Protein AF-A0AA46X550-F1 (afdb_monomer_lite)

Radius of gyration: 17.53 Å; chains: 1; bounding box: 48×49×36 Å

Foldseek 3Di:
DPDLDPPDDDDDDDDDDDDDDDDDDPPPPPLDPLVQWDKDWDFFQVPDDDPLCVVFVKDWDFDDAPPPGATKTFIDTPNRTDSWIFGRGGWMGIHRFKTWTWTDGPPDDDDIWIKIAGSVQQKIFTPVHDFRDWDQDPQWIWTHHPPDDDDIDIGNDPVPTDIDHD

pLDDT: mean 81.05, std 22.39, range [30.78, 98.44]

Organism: NCBI:txid423477

Secondary structure (DSSP, 8-state):
-----S-S-------------------------GGG--EEEEEETTS---HHHHHTT-EEEEEE--TTS--EEEEEETTEEEEEEEESEEEEEETTTEEEEEEE-TT---S-EEEEEETTTTEEEE-SS---EEEEETTEEEEE-SSS----EEES-GGGS--EE-

Structure (mmCIF, N/CA/C/O backbone):
data_AF-A0AA46X550-F1
#
_entry.id   AF-A0AA46X550-F1
#
loop_
_atom_site.group_PDB
_atom_site.id
_atom_site.type_symbol
_atom_site.label_atom_id
_atom_site.label_alt_id
_atom_site.label_comp_id
_atom_site.label_asym_id
_atom_site.label_entity_id
_atom_site.label_seq_id
_atom_site.pdbx_PDB_ins_code
_atom_site.Cartn_x
_atom_site.Cartn_y
_atom_site.Cartn_z
_atom_site.occupancy
_atom_site.B_iso_or_equiv
_atom_site.auth_seq_id
_atom_site.auth_comp_id
_atom_site.auth_asym_id
_atom_site.auth_atom_id
_atom_site.pdbx_PDB_model_num
ATOM 1 N N . MET A 1 1 ? 18.331 -2.623 11.195 1.00 32.09 1 MET A N 1
ATOM 2 C CA . MET A 1 1 ? 18.296 -3.612 10.095 1.00 32.09 1 MET A CA 1
ATOM 3 C C . MET A 1 1 ? 17.166 -4.593 10.393 1.00 32.09 1 MET A C 1
ATOM 5 O O . MET A 1 1 ? 17.401 -5.665 10.942 1.00 32.09 1 MET A O 1
ATOM 9 N N . ILE A 1 2 ? 15.922 -4.167 10.162 1.00 39.53 2 ILE A N 1
ATOM 10 C CA . ILE A 1 2 ? 14.739 -4.998 10.406 1.00 39.53 2 ILE A CA 1
ATOM 11 C C . ILE A 1 2 ? 14.650 -5.950 9.214 1.00 39.53 2 ILE A C 1
ATOM 13 O O . ILE A 1 2 ? 14.338 -5.552 8.099 1.00 39.53 2 ILE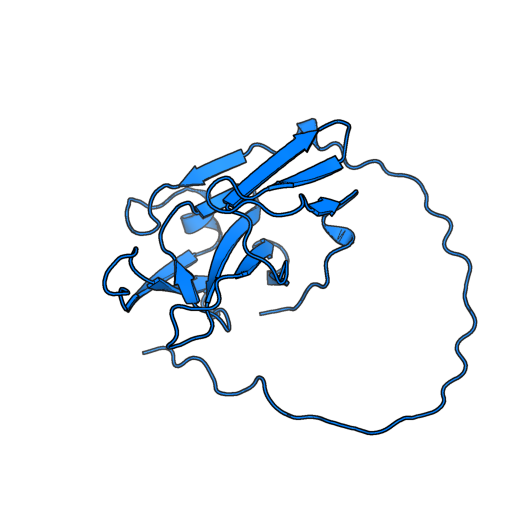 A O 1
ATOM 17 N 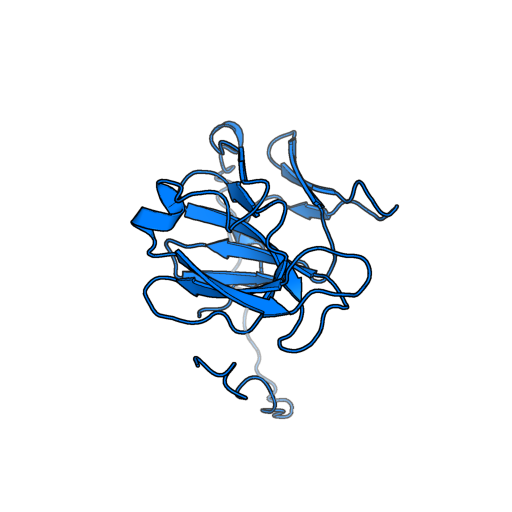N . LYS A 1 3 ? 15.095 -7.191 9.417 1.00 39.25 3 LYS A N 1
ATOM 18 C CA . LYS A 1 3 ? 15.082 -8.228 8.383 1.00 39.25 3 LYS A CA 1
ATOM 19 C C . LYS A 1 3 ? 13.621 -8.544 8.064 1.00 39.25 3 LYS A C 1
ATOM 21 O O . LYS A 1 3 ? 12.908 -8.892 8.998 1.00 39.25 3 LYS A O 1
ATOM 26 N N . CYS A 1 4 ? 13.215 -8.515 6.786 1.00 45.69 4 CYS A N 1
ATOM 27 C CA . CYS A 1 4 ? 12.022 -9.248 6.345 1.00 45.69 4 CYS A CA 1
ATOM 28 C C . CYS A 1 4 ? 12.151 -10.671 6.893 1.00 45.69 4 CYS A C 1
ATOM 30 O O . CYS A 1 4 ? 13.066 -11.415 6.509 1.00 45.69 4 CYS A O 1
ATOM 32 N N . THR A 1 5 ? 11.339 -11.000 7.892 1.00 43.00 5 THR A N 1
ATOM 33 C CA . THR A 1 5 ? 11.386 -12.298 8.547 1.00 43.00 5 THR A CA 1
ATOM 34 C C . THR A 1 5 ? 10.914 -13.335 7.543 1.00 43.00 5 THR A C 1
ATOM 36 O O . THR A 1 5 ? 9.963 -13.148 6.793 1.00 43.00 5 THR A O 1
ATOM 39 N N . LYS A 1 6 ? 11.660 -14.434 7.476 1.00 36.91 6 LYS A N 1
ATOM 40 C CA . LYS A 1 6 ? 11.521 -15.520 6.499 1.00 36.91 6 LYS A CA 1
ATOM 41 C C . LYS A 1 6 ? 10.267 -16.387 6.721 1.00 36.91 6 LYS A C 1
ATOM 43 O O . LYS A 1 6 ? 10.250 -17.540 6.307 1.00 36.91 6 LYS A O 1
ATOM 48 N N . GLU A 1 7 ? 9.238 -15.870 7.379 1.00 40.91 7 GLU A N 1
ATOM 49 C CA . GLU A 1 7 ? 8.090 -16.650 7.845 1.00 40.91 7 GLU A CA 1
ATOM 50 C C . GLU A 1 7 ? 6.838 -16.311 7.040 1.00 40.91 7 GLU A C 1
ATOM 52 O O . GLU A 1 7 ? 5.855 -15.789 7.545 1.00 40.91 7 GLU A O 1
ATOM 57 N N . ALA A 1 8 ? 6.887 -16.638 5.754 1.00 38.09 8 ALA A N 1
ATOM 58 C CA . ALA A 1 8 ? 5.697 -16.795 4.930 1.00 38.09 8 ALA A CA 1
ATOM 59 C C . ALA A 1 8 ? 5.956 -17.882 3.883 1.00 38.09 8 ALA A C 1
ATOM 61 O O . ALA A 1 8 ? 5.897 -17.631 2.687 1.00 38.09 8 ALA A O 1
ATOM 62 N N . LEU A 1 9 ? 6.331 -19.090 4.318 1.00 35.34 9 LEU A N 1
ATOM 63 C CA . LEU A 1 9 ? 6.279 -20.280 3.467 1.00 35.34 9 LEU A CA 1
ATOM 64 C C . LEU A 1 9 ? 6.189 -21.561 4.310 1.00 35.34 9 LEU A C 1
ATOM 66 O O . LEU A 1 9 ? 7.011 -21.798 5.191 1.00 35.34 9 LEU A O 1
ATOM 70 N N . ALA A 1 10 ? 5.209 -22.385 3.929 1.00 36.06 10 ALA A N 1
ATOM 71 C CA . ALA A 1 10 ? 4.945 -23.776 4.301 1.00 36.06 10 ALA A CA 1
ATOM 72 C C . ALA A 1 10 ? 4.174 -24.051 5.608 1.00 36.06 10 ALA A C 1
ATOM 74 O O . ALA A 1 10 ? 4.759 -24.348 6.647 1.00 36.06 10 ALA A O 1
ATOM 75 N N . LYS A 1 11 ? 2.843 -24.163 5.483 1.00 36.22 11 LYS A N 1
ATOM 76 C CA . LYS A 1 11 ? 2.119 -25.353 5.967 1.00 36.22 11 LYS A CA 1
ATOM 77 C C . LYS A 1 11 ? 1.092 -25.798 4.930 1.00 36.22 11 LYS A C 1
ATOM 79 O O . LYS A 1 11 ? -0.050 -25.359 4.936 1.00 36.22 11 LYS A O 1
ATOM 84 N N . ASP A 1 12 ? 1.550 -26.682 4.054 1.00 37.38 12 ASP A N 1
ATOM 85 C CA . ASP A 1 12 ? 0.702 -27.562 3.259 1.00 37.38 12 ASP A CA 1
ATOM 86 C C . ASP A 1 12 ? 0.179 -28.667 4.192 1.00 37.38 12 ASP A C 1
ATOM 88 O O . ASP A 1 12 ? 0.961 -29.380 4.829 1.00 37.38 12 ASP A O 1
ATOM 92 N N . GLY A 1 13 ? -1.141 -28.777 4.324 1.00 32.88 13 GLY A N 1
ATOM 93 C CA . GLY A 1 13 ? -1.822 -29.808 5.102 1.00 32.88 13 GLY A CA 1
ATOM 94 C C . GLY A 1 13 ? -3.043 -30.285 4.326 1.00 32.88 13 GLY A C 1
ATOM 95 O O . GLY A 1 13 ? -3.970 -29.513 4.109 1.00 32.88 13 GLY A O 1
ATOM 96 N N . GLY A 1 14 ? -3.005 -31.540 3.871 1.00 33.59 14 GLY A N 1
ATOM 97 C CA . GLY A 1 14 ? -4.026 -32.176 3.030 1.00 33.59 14 GLY A CA 1
ATOM 98 C C . GLY A 1 14 ? -5.443 -32.250 3.635 1.00 33.59 14 GLY A C 1
ATOM 99 O O . GLY A 1 14 ? -5.680 -31.835 4.770 1.00 33.59 14 GLY A O 1
ATOM 100 N N . PRO A 1 15 ? -6.417 -32.788 2.876 1.00 39.16 15 PRO A N 1
ATOM 101 C CA . PRO A 1 15 ? -7.814 -32.387 2.979 1.00 39.16 15 PRO A CA 1
ATOM 102 C C . PRO A 1 15 ? -8.535 -33.080 4.137 1.00 39.16 15 PRO A C 1
ATOM 104 O O . PRO A 1 15 ? -8.687 -34.304 4.151 1.00 39.16 15 PRO A O 1
ATOM 107 N N . SER A 1 16 ? -9.077 -32.297 5.070 1.00 36.16 16 SER A N 1
ATOM 108 C CA . SER A 1 16 ? -10.105 -32.767 5.995 1.00 36.16 16 SER A CA 1
ATOM 109 C C . SER A 1 16 ? -11.490 -32.468 5.415 1.00 36.16 16 SER A C 1
ATOM 111 O O . SER A 1 16 ? -11.890 -31.327 5.195 1.00 36.16 16 SER A O 1
ATOM 113 N N . LYS A 1 17 ? -12.238 -33.537 5.130 1.00 43.12 17 LYS A N 1
ATOM 114 C CA . LYS A 1 17 ? -13.666 -33.475 4.807 1.00 43.12 17 LYS A CA 1
ATOM 115 C C . LYS A 1 17 ? -14.414 -32.951 6.036 1.00 43.12 17 LYS A C 1
ATOM 117 O O . LYS A 1 17 ? -14.506 -33.657 7.036 1.00 43.12 17 LYS A O 1
ATOM 122 N N . GLY A 1 18 ? -14.949 -31.738 5.946 1.00 31.33 18 GLY A N 1
ATOM 123 C CA . GLY A 1 18 ? -15.782 -31.118 6.972 1.00 31.33 18 GLY A CA 1
ATOM 124 C C . GLY A 1 18 ? -17.027 -30.513 6.337 1.00 31.33 18 GLY A C 1
ATOM 125 O O . GLY A 1 18 ? -16.948 -29.543 5.595 1.00 31.33 18 GLY A O 1
ATOM 126 N N . PHE A 1 19 ? -18.170 -31.132 6.602 1.00 37.31 19 PHE A N 1
ATOM 127 C CA . PHE A 1 19 ? -19.502 -30.671 6.232 1.00 37.31 19 PHE A CA 1
ATOM 128 C C . PHE A 1 19 ? -19.818 -29.406 7.048 1.00 37.31 19 PHE A C 1
ATOM 130 O O . PHE A 1 19 ? -19.866 -29.487 8.273 1.00 37.31 19 PHE A O 1
ATOM 137 N N . PHE A 1 20 ? -20.032 -28.255 6.405 1.00 30.78 20 PHE A N 1
ATOM 138 C CA . PHE A 1 20 ? -20.538 -27.056 7.081 1.00 30.78 20 PHE A CA 1
ATOM 139 C C . PHE A 1 20 ? -21.831 -26.581 6.423 1.00 30.78 20 PHE A C 1
ATOM 141 O O . PHE A 1 20 ? -21.900 -26.290 5.231 1.00 30.78 20 PHE A O 1
ATOM 148 N N . VAL A 1 21 ? -22.871 -26.566 7.250 1.00 32.03 21 VAL A N 1
ATOM 149 C CA . VAL A 1 21 ? -24.196 -26.003 7.006 1.00 32.03 21 VAL A CA 1
ATOM 150 C C . VAL A 1 21 ? -24.041 -24.519 6.677 1.00 32.03 21 VAL A C 1
ATOM 152 O O . VAL A 1 21 ? -23.378 -23.813 7.426 1.00 32.03 21 VAL A O 1
ATOM 155 N N . VAL A 1 22 ? -24.659 -24.049 5.591 1.00 35.56 22 VAL A N 1
ATOM 156 C CA . VAL A 1 22 ? -24.756 -22.621 5.249 1.00 35.56 22 VAL A CA 1
ATOM 157 C C . VAL A 1 22 ? -25.853 -21.989 6.113 1.00 35.56 22 VAL A C 1
ATOM 159 O O . VAL A 1 22 ? -27.027 -22.297 5.890 1.00 35.56 22 VAL A O 1
ATOM 162 N N . PRO A 1 23 ? -25.556 -21.101 7.081 1.00 38.25 23 PRO A N 1
ATOM 163 C CA . PRO A 1 23 ? -26.571 -20.217 7.625 1.00 38.25 23 PRO A CA 1
ATOM 164 C C . PRO A 1 23 ? -26.745 -19.073 6.622 1.00 38.25 23 PRO A C 1
ATOM 166 O O . PRO A 1 23 ? -25.784 -18.390 6.277 1.00 38.25 23 PRO A O 1
ATOM 169 N N . GLY A 1 24 ? -27.965 -18.885 6.118 1.00 32.53 24 GLY A N 1
ATOM 170 C CA . GLY A 1 24 ? -28.278 -17.804 5.188 1.00 32.53 24 GLY A CA 1
ATOM 171 C C . GLY A 1 24 ? -27.875 -16.443 5.757 1.00 32.53 24 GLY A C 1
ATOM 172 O O . GLY A 1 24 ? -28.410 -16.008 6.778 1.00 32.53 24 GLY A O 1
ATOM 173 N N . ILE A 1 25 ? -26.944 -15.771 5.082 1.00 41.62 25 ILE A N 1
ATOM 174 C CA . ILE A 1 25 ? -26.588 -14.386 5.373 1.00 41.62 25 ILE A CA 1
ATOM 175 C C . ILE A 1 25 ? -27.710 -13.512 4.812 1.00 41.62 25 ILE A C 1
ATOM 177 O O . ILE A 1 25 ? -27.916 -13.421 3.602 1.00 41.62 25 ILE A O 1
ATOM 181 N N . LYS A 1 26 ? -28.465 -12.872 5.707 1.00 32.94 26 LYS A N 1
ATOM 182 C CA . LYS A 1 26 ? -29.265 -11.702 5.353 1.00 32.94 26 LYS A CA 1
ATOM 183 C C . LYS A 1 26 ? -28.293 -10.535 5.203 1.00 32.94 26 LYS A C 1
ATOM 185 O O . LYS A 1 26 ? -27.851 -9.985 6.207 1.00 32.94 26 LYS A O 1
ATOM 190 N N . ASN A 1 27 ? -27.966 -10.170 3.965 1.00 40.84 27 ASN A N 1
ATOM 191 C CA . ASN A 1 27 ? -27.306 -8.900 3.675 1.00 40.84 27 ASN A CA 1
ATOM 192 C C . ASN A 1 27 ? -28.283 -7.773 4.027 1.00 40.84 27 ASN A C 1
ATOM 194 O O . ASN A 1 27 ? -29.159 -7.420 3.237 1.00 40.84 27 ASN A O 1
ATOM 198 N N . ASN A 1 28 ? -28.159 -7.223 5.233 1.00 39.31 28 ASN A N 1
ATOM 199 C CA . ASN A 1 28 ? -28.698 -5.904 5.520 1.00 39.31 28 ASN A CA 1
ATOM 200 C C . ASN A 1 28 ? -27.828 -4.925 4.733 1.00 39.31 28 ASN A C 1
ATOM 202 O O . ASN A 1 28 ? -26.710 -4.644 5.149 1.00 39.31 28 ASN A O 1
ATOM 206 N N . GLY A 1 29 ? -28.315 -4.490 3.568 1.00 42.25 29 GLY A N 1
ATOM 207 C CA . GLY A 1 29 ? -27.630 -3.577 2.654 1.00 42.25 29 GLY A CA 1
ATOM 208 C C . GLY A 1 29 ? -27.344 -2.218 3.287 1.00 42.25 29 GLY A C 1
ATOM 209 O O . GLY A 1 29 ? -28.038 -1.239 3.020 1.00 42.25 29 GLY A O 1
ATOM 210 N N . VAL A 1 30 ? -26.315 -2.159 4.126 1.00 40.72 30 VAL A N 1
ATOM 211 C CA . VAL A 1 30 ? -25.654 -0.919 4.505 1.00 40.72 30 VAL A CA 1
ATOM 212 C C . VAL A 1 30 ? -24.751 -0.575 3.329 1.00 40.72 30 VAL A C 1
ATOM 214 O O . VAL A 1 30 ? -23.631 -1.060 3.223 1.00 40.72 30 VAL A O 1
ATOM 217 N N . PHE A 1 31 ? -25.277 0.204 2.387 1.00 44.28 31 PHE A N 1
ATOM 218 C CA . PHE A 1 31 ? -24.442 0.821 1.364 1.00 44.28 31 PHE A CA 1
ATOM 219 C C . PHE A 1 31 ? -23.436 1.731 2.076 1.00 44.28 31 PHE A C 1
ATOM 221 O O . PHE A 1 31 ? -23.826 2.694 2.741 1.00 44.28 31 PHE A O 1
ATOM 228 N N . MET A 1 32 ? -22.149 1.397 1.974 1.00 53.59 32 MET A N 1
ATOM 229 C CA . MET A 1 32 ? -21.057 2.278 2.377 1.00 53.59 32 MET A CA 1
ATOM 230 C C . MET A 1 32 ? -21.219 3.608 1.634 1.00 53.59 32 MET A C 1
ATOM 232 O O . MET A 1 32 ? -21.304 3.632 0.407 1.00 53.59 32 MET A O 1
ATOM 236 N N . ASN A 1 33 ? -21.293 4.721 2.365 1.00 59.91 33 ASN A N 1
ATOM 237 C CA . ASN A 1 33 ? -21.331 6.043 1.747 1.00 59.91 33 ASN A CA 1
ATOM 238 C C . ASN A 1 33 ? -19.908 6.420 1.303 1.00 59.91 33 ASN A C 1
ATOM 240 O O . ASN A 1 33 ? -19.132 7.000 2.066 1.00 59.91 33 ASN A O 1
ATOM 244 N N . LEU A 1 34 ? -19.575 6.032 0.071 1.00 59.50 34 LEU A N 1
ATOM 245 C CA . LEU A 1 34 ? -18.254 6.207 -0.530 1.00 59.50 34 LEU A CA 1
ATOM 246 C C . LEU A 1 34 ? -17.935 7.670 -0.879 1.00 59.50 34 LEU A C 1
ATOM 248 O O . LEU A 1 34 ? -16.762 8.006 -1.030 1.00 59.50 34 LEU A O 1
ATOM 252 N N . GLU A 1 35 ? -18.939 8.560 -0.903 1.00 54.22 35 GLU A N 1
ATOM 253 C CA . GLU A 1 35 ? -18.749 10.009 -1.100 1.00 54.22 35 GLU A CA 1
ATOM 254 C C . GLU A 1 35 ? -17.934 10.659 0.037 1.00 54.22 35 GLU A C 1
ATOM 256 O O . GLU A 1 35 ? -17.406 11.760 -0.121 1.00 54.22 35 GLU A O 1
ATOM 261 N N . ASN A 1 36 ? -17.777 9.971 1.174 1.00 61.50 36 ASN A N 1
ATOM 262 C CA . ASN A 1 36 ? -17.022 10.464 2.327 1.00 61.50 36 ASN A CA 1
ATOM 263 C C . ASN A 1 36 ? -15.522 10.125 2.293 1.00 61.50 36 ASN A C 1
ATOM 265 O O . ASN A 1 36 ? -14.758 10.667 3.101 1.00 61.50 36 ASN A O 1
ATOM 269 N N . TYR A 1 37 ? -15.064 9.249 1.391 1.00 73.94 37 TYR A N 1
ATOM 270 C CA . TYR A 1 37 ? -13.640 8.923 1.308 1.00 73.94 37 TYR A CA 1
ATOM 271 C C . TYR A 1 37 ? -12.884 10.006 0.545 1.00 73.94 37 TYR A C 1
ATOM 273 O O . TYR A 1 37 ? -12.778 10.003 -0.680 1.00 73.94 37 TYR A O 1
ATOM 281 N N . LYS A 1 38 ? -12.288 10.933 1.295 1.00 86.62 38 LYS A N 1
ATOM 282 C CA . LYS A 1 38 ? -11.311 11.866 0.737 1.00 86.62 38 LYS A CA 1
ATOM 283 C C . LYS A 1 38 ? -10.070 11.092 0.283 1.00 86.62 38 LYS A C 1
ATOM 285 O O . LYS A 1 38 ? -9.414 10.455 1.103 1.00 86.62 38 LYS A O 1
ATOM 290 N N . ILE A 1 39 ? -9.735 11.189 -1.001 1.00 90.25 39 ILE A N 1
ATOM 291 C CA . ILE A 1 39 ? -8.478 10.670 -1.548 1.00 90.25 39 ILE A CA 1
ATOM 292 C C . ILE A 1 39 ? -7.421 11.773 -1.480 1.00 90.25 39 ILE A C 1
ATOM 294 O O . ILE A 1 39 ? -7.678 12.923 -1.846 1.00 90.25 39 ILE A O 1
ATOM 298 N N . SER A 1 40 ? -6.215 11.429 -1.038 1.00 90.56 40 SER A N 1
ATOM 299 C CA . SER A 1 40 ? -5.044 12.297 -1.189 1.00 90.56 40 SER A CA 1
ATOM 300 C C . SER A 1 40 ? -3.821 11.474 -1.565 1.00 90.56 40 SER A C 1
ATOM 302 O O . SER A 1 40 ? -3.587 10.418 -0.986 1.00 90.56 40 SER A O 1
ATOM 304 N N . LYS A 1 41 ? -3.048 11.944 -2.547 1.00 90.88 41 LYS A N 1
ATOM 305 C CA . LYS A 1 41 ? -1.819 11.279 -2.989 1.00 90.88 41 LYS A CA 1
ATOM 306 C C . LYS A 1 41 ? -0.605 12.008 -2.426 1.00 90.88 41 LYS A C 1
ATOM 308 O O . LYS A 1 41 ? -0.514 13.233 -2.521 1.00 90.88 41 LYS A O 1
ATOM 313 N N . LEU A 1 42 ? 0.321 11.247 -1.857 1.00 91.25 42 LEU A N 1
ATOM 314 C CA . LEU A 1 42 ? 1.666 11.693 -1.531 1.00 91.25 42 LEU A CA 1
ATOM 315 C C . LEU A 1 42 ? 2.595 11.215 -2.656 1.00 91.25 42 LEU A C 1
ATOM 317 O O . LEU A 1 42 ? 2.797 10.008 -2.781 1.00 91.25 42 LEU A O 1
ATOM 321 N N . PRO A 1 43 ? 3.161 12.131 -3.468 1.00 89.69 43 PRO A N 1
ATOM 322 C CA . PRO A 1 43 ? 3.953 11.740 -4.631 1.00 89.69 43 PRO A CA 1
ATOM 323 C C . PRO A 1 43 ? 5.172 10.895 -4.281 1.00 89.69 43 PRO A C 1
ATOM 325 O O . PRO A 1 43 ? 5.492 9.994 -5.035 1.00 89.69 43 PRO A O 1
ATOM 328 N N . TYR A 1 44 ? 5.829 11.175 -3.148 1.00 89.62 44 TYR A N 1
ATOM 329 C CA . TYR A 1 44 ? 6.982 10.415 -2.670 1.00 89.62 44 TYR A CA 1
ATOM 330 C C . TYR A 1 44 ? 6.982 10.316 -1.144 1.00 89.62 44 TYR A C 1
ATOM 332 O O . TYR A 1 44 ? 6.865 11.336 -0.463 1.00 89.62 44 TYR A O 1
ATOM 340 N N . ILE A 1 45 ? 7.177 9.111 -0.609 1.00 88.44 45 ILE A N 1
ATOM 341 C CA . ILE A 1 45 ? 7.123 8.818 0.831 1.00 88.44 45 ILE A CA 1
ATOM 342 C C . ILE A 1 45 ? 8.259 9.462 1.639 1.00 88.44 45 ILE A C 1
ATOM 344 O O . ILE A 1 45 ? 8.121 9.692 2.837 1.00 88.44 45 ILE A O 1
ATOM 348 N N . GLU A 1 46 ? 9.378 9.784 0.992 1.00 80.62 46 GLU A N 1
ATOM 349 C CA . GLU A 1 46 ? 10.494 10.508 1.613 1.00 80.62 46 GLU A CA 1
ATOM 350 C C . GLU A 1 46 ? 10.244 12.020 1.731 1.00 80.62 46 GLU A C 1
ATOM 352 O O . GLU A 1 46 ? 10.847 12.701 2.565 1.00 80.62 46 GLU A O 1
ATOM 357 N N . ASN A 1 47 ? 9.321 12.558 0.929 1.00 67.69 47 ASN A N 1
ATOM 358 C CA . ASN A 1 47 ? 9.033 13.982 0.864 1.00 67.69 47 ASN A CA 1
ATOM 359 C C . ASN A 1 47 ? 7.952 14.367 1.885 1.00 67.69 47 ASN A C 1
ATOM 361 O O . ASN A 1 47 ? 6.802 14.607 1.527 1.00 67.69 47 ASN A O 1
ATOM 365 N N . ARG A 1 48 ? 8.393 14.552 3.139 1.00 59.31 48 ARG A N 1
ATOM 366 C CA . ARG A 1 48 ? 7.648 15.080 4.305 1.00 59.31 48 ARG A CA 1
ATOM 367 C C . ARG A 1 48 ? 6.740 14.092 5.038 1.00 59.31 48 ARG A C 1
ATOM 369 O O . ARG A 1 48 ? 6.013 13.303 4.450 1.00 59.31 48 ARG A O 1
ATOM 376 N N . SER A 1 49 ? 6.702 14.274 6.355 1.00 64.94 49 SER A N 1
ATOM 377 C CA . SER A 1 49 ? 5.668 13.743 7.235 1.00 64.94 49 SER A CA 1
ATOM 378 C C . SER A 1 49 ? 4.292 14.303 6.851 1.00 64.94 49 SER A C 1
ATOM 380 O O . SER A 1 49 ? 4.115 15.517 6.740 1.00 64.94 49 SER A O 1
ATOM 382 N N . ASN A 1 50 ? 3.319 13.417 6.652 1.00 77.44 50 ASN A N 1
ATOM 383 C CA . ASN A 1 50 ? 1.892 13.745 6.622 1.00 77.44 50 ASN A CA 1
ATOM 384 C C . ASN A 1 50 ? 1.287 13.432 8.005 1.00 77.44 50 ASN A C 1
ATOM 386 O O . ASN A 1 50 ? 1.776 12.534 8.689 1.00 77.44 50 ASN A O 1
ATOM 390 N N . GLU A 1 51 ? 0.204 14.108 8.395 1.00 86.31 51 GLU A N 1
ATOM 391 C CA . GLU A 1 51 ? -0.522 13.872 9.653 1.00 86.31 51 GLU A CA 1
ATOM 392 C C . GLU A 1 51 ? -0.855 12.384 9.850 1.00 86.31 51 GLU A C 1
ATOM 394 O O . GLU A 1 51 ? -0.702 11.855 10.948 1.00 86.31 51 GLU A O 1
ATOM 399 N N . ILE A 1 52 ? -1.249 11.679 8.781 1.00 87.56 52 ILE A N 1
ATOM 400 C CA . ILE A 1 52 ? -1.530 10.235 8.836 1.00 87.56 52 ILE A CA 1
ATOM 401 C C . ILE A 1 52 ? -0.255 9.439 9.157 1.00 87.56 52 ILE A C 1
ATOM 403 O O . ILE A 1 52 ? -0.284 8.536 9.990 1.00 87.56 52 ILE A O 1
ATOM 407 N N . MET A 1 53 ? 0.879 9.780 8.542 1.00 90.31 53 MET A N 1
ATOM 408 C CA . MET A 1 53 ? 2.145 9.087 8.803 1.00 90.31 53 MET A CA 1
ATOM 409 C C . MET A 1 53 ? 2.626 9.303 10.237 1.00 90.31 53 MET A C 1
ATOM 411 O O . MET A 1 53 ? 3.109 8.360 10.858 1.00 90.31 53 MET A O 1
ATOM 415 N N . GLU A 1 54 ? 2.463 10.513 10.776 1.00 90.88 54 GLU A N 1
ATOM 416 C CA . GLU A 1 54 ? 2.791 10.815 12.173 1.00 90.88 54 GLU A CA 1
ATOM 417 C C . GLU A 1 54 ? 1.858 10.074 13.134 1.00 90.88 54 GLU A C 1
ATOM 419 O O . GLU A 1 54 ? 2.330 9.400 14.048 1.00 90.88 54 GLU A O 1
ATOM 424 N N . ARG A 1 55 ? 0.542 10.132 12.887 1.00 93.25 55 ARG A N 1
ATOM 425 C CA . ARG A 1 55 ? -0.488 9.488 13.715 1.00 93.25 55 ARG A CA 1
ATOM 426 C C . ARG A 1 55 ? -0.297 7.975 13.828 1.00 93.25 55 ARG A C 1
ATOM 428 O O . ARG A 1 55 ? -0.478 7.425 14.909 1.00 93.25 55 ARG A O 1
ATOM 435 N N . TYR A 1 56 ? 0.040 7.312 12.723 1.00 94.00 56 TYR A N 1
ATOM 436 C CA . TYR A 1 56 ? 0.209 5.854 12.670 1.00 94.00 56 TYR A CA 1
ATOM 437 C C . TYR A 1 56 ? 1.675 5.404 12.772 1.00 94.00 56 TYR A C 1
ATOM 439 O O . TYR A 1 56 ? 1.979 4.229 12.560 1.00 94.00 56 TYR A O 1
ATOM 447 N N . GLU A 1 57 ? 2.590 6.320 13.104 1.00 94.81 57 GLU A N 1
ATOM 448 C CA . GLU A 1 57 ? 4.027 6.054 13.237 1.00 94.81 57 GLU A CA 1
ATOM 449 C C . GLU A 1 57 ? 4.618 5.298 12.031 1.00 94.81 57 GLU A C 1
ATOM 451 O O . GLU A 1 57 ? 5.396 4.349 12.182 1.00 94.81 57 GLU A O 1
ATOM 456 N N . ILE A 1 58 ? 4.225 5.703 10.821 1.00 93.94 58 ILE A N 1
ATOM 457 C CA . ILE A 1 58 ? 4.709 5.109 9.575 1.00 93.94 58 ILE A CA 1
ATOM 458 C C . ILE A 1 58 ? 6.153 5.556 9.358 1.00 93.94 58 ILE A C 1
ATOM 460 O O . ILE A 1 58 ? 6.450 6.749 9.278 1.00 93.94 58 ILE A O 1
ATOM 464 N N . ARG A 1 59 ? 7.062 4.591 9.229 1.00 93.81 59 ARG A N 1
ATOM 465 C CA . ARG A 1 59 ? 8.478 4.828 8.933 1.00 93.81 59 ARG A CA 1
ATOM 466 C C . ARG A 1 59 ? 8.868 4.069 7.681 1.00 93.81 59 ARG A C 1
ATOM 468 O O . ARG A 1 59 ? 8.613 2.871 7.585 1.00 93.81 59 ARG A O 1
ATOM 475 N N . ALA A 1 60 ? 9.519 4.773 6.767 1.00 94.00 60 ALA A N 1
ATOM 476 C CA . ALA A 1 60 ? 10.093 4.204 5.563 1.00 94.00 60 ALA A CA 1
ATOM 477 C C . ALA A 1 60 ? 11.615 4.121 5.706 1.00 94.00 60 ALA A C 1
ATOM 479 O O . ALA A 1 60 ? 12.263 5.079 6.129 1.00 94.00 60 ALA A O 1
ATOM 480 N N . GLN A 1 61 ? 12.186 2.975 5.350 1.00 95.38 61 GLN A N 1
ATOM 481 C CA . GLN A 1 61 ? 13.625 2.780 5.247 1.00 95.38 61 GLN A CA 1
ATOM 482 C C . GLN A 1 61 ? 13.952 2.412 3.802 1.00 95.38 61 GLN A C 1
ATOM 484 O O . GLN A 1 61 ? 13.403 1.454 3.268 1.00 95.38 61 GLN A O 1
ATOM 489 N N . TYR A 1 62 ? 14.845 3.176 3.176 1.00 95.31 62 TYR A N 1
ATOM 490 C CA . TYR A 1 62 ? 15.330 2.885 1.829 1.00 95.31 62 TYR A CA 1
ATOM 491 C C . TYR A 1 62 ? 15.990 1.498 1.774 1.00 95.31 62 TYR A C 1
ATOM 493 O O . TYR A 1 62 ? 16.809 1.167 2.639 1.00 95.31 62 TYR A O 1
ATOM 501 N N . GLU A 1 63 ? 15.651 0.710 0.752 1.00 96.19 63 GLU A N 1
ATOM 502 C CA . GLU A 1 63 ? 16.216 -0.624 0.521 1.00 96.19 63 GLU A CA 1
ATOM 503 C C . GLU A 1 63 ? 16.981 -0.695 -0.804 1.00 96.19 63 GLU A C 1
ATOM 505 O O . GLU A 1 63 ? 18.140 -1.118 -0.833 1.00 96.19 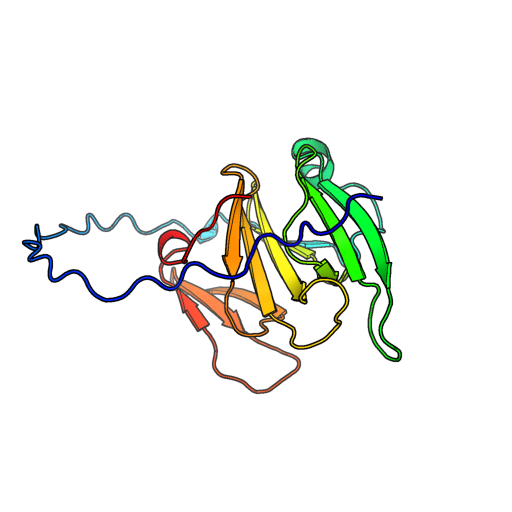63 GLU A O 1
ATOM 510 N N . THR A 1 64 ? 16.345 -0.308 -1.913 1.00 95.31 64 THR A N 1
ATOM 511 C CA . THR A 1 64 ? 16.931 -0.416 -3.255 1.00 95.31 64 THR A CA 1
ATOM 512 C C . THR A 1 64 ? 16.205 0.478 -4.259 1.00 95.31 64 THR A C 1
ATOM 514 O O . THR A 1 64 ? 15.170 1.052 -3.945 1.00 95.31 64 THR A O 1
ATOM 517 N N . GLU A 1 65 ? 16.725 0.567 -5.476 1.00 94.56 65 GLU A N 1
ATOM 518 C CA . GLU A 1 65 ? 16.122 1.281 -6.599 1.00 94.56 65 GLU A CA 1
ATOM 519 C C . GLU A 1 65 ? 16.372 0.454 -7.874 1.00 94.56 65 GLU A C 1
ATOM 521 O O . GLU A 1 65 ? 17.512 0.027 -8.108 1.00 94.56 65 GLU A O 1
ATOM 526 N N . PRO A 1 66 ? 15.340 0.137 -8.677 1.00 91.69 66 PRO A N 1
ATOM 527 C CA . PRO A 1 66 ? 15.532 -0.573 -9.933 1.00 91.69 66 PRO A CA 1
ATOM 528 C C . PRO A 1 66 ? 16.174 0.356 -10.983 1.00 91.69 66 PRO A C 1
ATOM 530 O O . PRO A 1 66 ? 15.959 1.563 -10.941 1.00 91.69 66 PRO A O 1
ATOM 533 N N . PRO A 1 67 ? 16.897 -0.171 -11.993 1.00 85.12 67 PRO A N 1
ATOM 534 C CA . PRO A 1 67 ? 17.665 0.640 -12.953 1.00 85.12 67 PRO A CA 1
ATOM 535 C C . PRO A 1 67 ? 16.887 1.746 -13.691 1.00 85.12 67 PRO A C 1
ATOM 537 O O . PRO A 1 67 ? 17.500 2.688 -14.190 1.00 85.12 67 PRO A O 1
ATOM 540 N N . HIS A 1 68 ? 15.558 1.623 -13.783 1.00 83.12 68 HIS A N 1
ATOM 541 C CA . HIS A 1 68 ? 14.659 2.556 -14.471 1.00 83.12 68 HIS A CA 1
ATOM 542 C C . HIS A 1 68 ? 13.340 2.781 -13.709 1.00 83.12 68 HIS A C 1
ATOM 544 O O . HIS A 1 68 ? 12.287 2.905 -14.331 1.00 83.12 68 HIS A O 1
ATOM 550 N N . GLY A 1 69 ? 13.363 2.788 -12.376 1.00 85.62 69 GLY A N 1
ATOM 551 C CA . GLY A 1 69 ? 12.162 3.064 -11.586 1.00 85.62 69 GLY A CA 1
ATOM 552 C C . GLY A 1 69 ? 12.488 3.692 -10.242 1.00 85.62 69 GLY A C 1
ATOM 553 O O . GLY A 1 69 ? 13.652 3.894 -9.924 1.00 85.62 69 GLY A O 1
ATOM 554 N N . ASP A 1 70 ? 11.450 4.003 -9.474 1.00 92.69 70 ASP A N 1
ATOM 555 C CA . ASP A 1 70 ? 11.594 4.720 -8.208 1.00 92.69 70 ASP A CA 1
ATOM 556 C C . ASP A 1 70 ? 12.152 3.858 -7.075 1.00 92.69 70 ASP A C 1
ATOM 558 O O . ASP A 1 70 ? 12.035 2.627 -7.071 1.00 92.69 70 ASP A O 1
ATOM 562 N N . ALA A 1 71 ? 12.698 4.539 -6.068 1.00 95.06 71 ALA A N 1
ATOM 563 C CA . ALA A 1 71 ? 13.177 3.935 -4.839 1.00 95.06 71 ALA A CA 1
ATOM 564 C C . ALA A 1 71 ? 12.107 3.066 -4.149 1.00 95.06 71 ALA A C 1
ATOM 566 O O . ALA A 1 71 ? 10.916 3.390 -4.090 1.00 95.06 71 ALA A O 1
ATOM 567 N N . ILE A 1 72 ? 12.573 1.953 -3.589 1.00 97.12 72 ILE A N 1
ATOM 568 C CA . ILE A 1 72 ? 11.795 0.935 -2.893 1.00 97.12 72 ILE A CA 1
ATOM 569 C C . ILE A 1 72 ? 12.186 0.947 -1.416 1.00 97.12 72 ILE A C 1
ATOM 571 O O . ILE A 1 72 ? 13.371 0.983 -1.062 1.00 97.12 72 ILE A O 1
ATOM 575 N N . TYR A 1 73 ? 11.178 0.882 -0.550 1.00 97.00 73 TYR A N 1
ATOM 576 C CA . TYR A 1 73 ? 11.322 1.043 0.891 1.00 97.00 73 TYR A CA 1
ATOM 577 C C . TYR A 1 73 ? 10.730 -0.150 1.638 1.00 97.00 73 TYR A C 1
ATOM 579 O O . TYR A 1 73 ? 9.666 -0.668 1.284 1.00 97.00 73 TYR A O 1
ATOM 587 N N . SER A 1 74 ? 11.381 -0.542 2.730 1.00 96.62 74 SER A N 1
ATOM 588 C CA . SER A 1 74 ? 10.723 -1.310 3.782 1.00 96.62 74 SER A CA 1
ATOM 589 C C . SER A 1 74 ? 9.939 -0.356 4.680 1.00 96.62 74 SER A C 1
ATOM 591 O O . SER A 1 74 ? 10.395 0.745 5.000 1.00 96.62 74 SER A O 1
ATOM 593 N N . ILE A 1 75 ? 8.732 -0.769 5.065 1.00 96.06 75 ILE A N 1
ATOM 594 C CA . ILE A 1 75 ? 7.813 0.055 5.849 1.00 96.06 75 ILE A CA 1
ATOM 595 C C . ILE A 1 75 ? 7.584 -0.589 7.204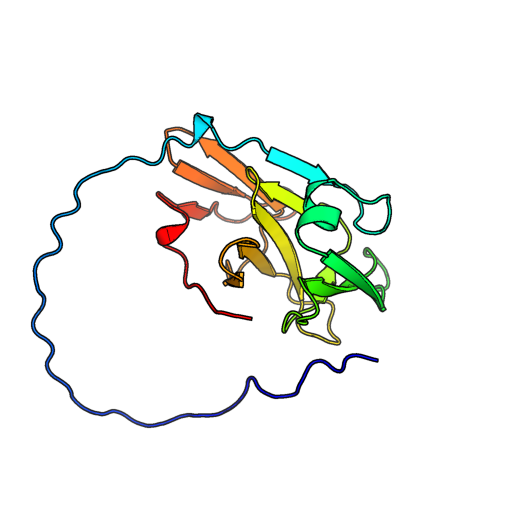 1.00 96.06 75 ILE A C 1
ATOM 597 O O . ILE A 1 75 ? 7.322 -1.790 7.295 1.00 96.06 75 ILE A O 1
ATOM 601 N N . SER A 1 76 ? 7.640 0.228 8.252 1.00 95.44 76 SER A N 1
ATOM 602 C CA . SER A 1 76 ? 7.130 -0.138 9.567 1.00 95.44 76 SER A CA 1
ATOM 603 C C . SER A 1 76 ? 6.012 0.796 10.003 1.00 95.44 76 SER A C 1
ATOM 605 O O . SER A 1 76 ? 6.142 2.006 9.838 1.00 95.44 76 SER A O 1
ATOM 607 N N . ILE A 1 77 ? 4.964 0.247 10.604 1.00 95.56 77 ILE A N 1
ATOM 608 C CA . ILE A 1 77 ? 3.786 0.966 11.099 1.00 95.56 77 ILE A CA 1
ATOM 609 C C . ILE A 1 77 ? 3.649 0.609 12.577 1.00 95.56 77 ILE A C 1
ATOM 611 O O . ILE A 1 77 ? 3.663 -0.576 12.916 1.00 95.56 77 ILE A O 1
ATOM 615 N N . LYS A 1 78 ? 3.611 1.609 13.470 1.00 94.31 78 LYS A N 1
ATOM 616 C CA . LYS A 1 78 ? 3.621 1.399 14.937 1.00 94.31 78 LYS A CA 1
ATOM 617 C C . LYS A 1 78 ? 4.701 0.401 15.402 1.00 94.31 78 LYS A C 1
ATOM 619 O O . LYS A 1 78 ? 4.488 -0.438 16.274 1.00 94.31 78 LYS A O 1
ATOM 624 N N . GLY A 1 79 ? 5.874 0.446 14.764 1.00 93.06 79 GLY A N 1
ATOM 625 C CA . GLY A 1 79 ? 7.010 -0.434 15.064 1.00 93.06 79 GLY A CA 1
ATOM 626 C C . GLY A 1 79 ? 6.944 -1.858 14.489 1.00 93.06 79 GLY A C 1
ATOM 627 O O . GLY A 1 79 ? 7.917 -2.598 14.644 1.00 93.06 79 GLY A O 1
ATOM 628 N N . LYS A 1 80 ? 5.868 -2.244 13.794 1.00 95.06 80 LYS A N 1
ATOM 629 C CA . LYS A 1 80 ? 5.747 -3.536 13.097 1.00 95.06 80 LYS A CA 1
ATOM 630 C C . LYS A 1 80 ? 6.127 -3.400 11.629 1.00 95.06 80 LYS A C 1
ATOM 632 O O . LYS A 1 80 ? 5.685 -2.460 10.979 1.00 95.06 80 LYS A O 1
ATOM 637 N N . ALA A 1 81 ? 6.938 -4.312 11.101 1.00 94.81 81 ALA A N 1
ATOM 638 C CA . ALA A 1 81 ? 7.352 -4.276 9.699 1.00 94.81 81 ALA A CA 1
ATOM 639 C C . ALA A 1 81 ? 6.358 -5.008 8.796 1.00 94.81 81 ALA A C 1
ATOM 641 O O . ALA A 1 81 ? 5.949 -6.124 9.111 1.00 94.81 81 ALA A O 1
ATOM 642 N N . LEU A 1 82 ? 6.033 -4.411 7.648 1.00 96.81 82 LEU A N 1
ATOM 643 C CA . LEU A 1 82 ? 5.241 -5.086 6.624 1.00 96.81 82 LEU A CA 1
ATOM 644 C C . LEU A 1 82 ? 6.043 -6.237 5.985 1.00 96.81 82 LEU A C 1
ATOM 646 O O . LEU A 1 82 ? 7.264 -6.132 5.830 1.00 96.81 82 LEU A O 1
ATOM 650 N N . PRO A 1 83 ? 5.379 -7.331 5.565 1.00 96.75 83 PRO A N 1
ATOM 651 C CA . PRO A 1 83 ? 6.042 -8.491 4.962 1.00 96.75 83 PRO A CA 1
ATOM 652 C C . PRO A 1 83 ? 6.409 -8.294 3.477 1.00 96.75 83 PRO A C 1
ATOM 654 O O . PRO A 1 83 ? 6.780 -9.247 2.792 1.00 96.75 83 PRO A O 1
ATOM 657 N N . PHE A 1 84 ? 6.316 -7.066 2.973 1.00 97.44 84 PHE A N 1
ATOM 658 C CA . PHE A 1 84 ? 6.624 -6.663 1.604 1.00 97.44 84 PHE A CA 1
ATOM 659 C C . PHE A 1 84 ? 7.297 -5.287 1.604 1.00 97.44 84 PHE A C 1
ATOM 661 O O . PHE A 1 84 ? 7.299 -4.572 2.610 1.00 97.44 84 PHE A O 1
ATOM 668 N N . TRP A 1 85 ? 7.892 -4.924 0.473 1.00 97.81 85 TRP A N 1
ATOM 669 C CA . TRP A 1 85 ? 8.405 -3.577 0.244 1.00 97.81 85 TRP A CA 1
ATOM 670 C C . TRP A 1 85 ? 7.433 -2.793 -0.625 1.00 97.81 85 TRP A C 1
ATOM 672 O O . TRP A 1 85 ? 6.627 -3.390 -1.339 1.00 97.81 85 TRP A O 1
ATOM 682 N N . ILE A 1 86 ? 7.512 -1.468 -0.566 1.00 97.12 86 ILE A N 1
ATOM 683 C CA . ILE A 1 86 ? 6.687 -0.592 -1.396 1.00 97.12 86 ILE A CA 1
ATOM 684 C C . ILE A 1 86 ? 7.560 0.282 -2.279 1.00 97.12 86 ILE A C 1
ATOM 686 O O . ILE A 1 86 ? 8.650 0.689 -1.866 1.00 97.12 86 ILE A O 1
ATOM 690 N N . TYR A 1 87 ? 7.061 0.618 -3.461 1.00 96.38 87 TYR A N 1
ATOM 691 C CA . TYR A 1 87 ? 7.582 1.772 -4.177 1.00 96.38 87 TYR A CA 1
ATOM 692 C C . TYR A 1 87 ? 7.252 3.034 -3.387 1.00 96.38 87 TYR A C 1
ATOM 694 O O . TYR A 1 87 ? 6.142 3.198 -2.884 1.00 96.38 87 TYR A O 1
ATOM 702 N N . GLY A 1 88 ? 8.227 3.931 -3.269 1.00 93.50 88 GLY A N 1
ATOM 703 C CA . GLY A 1 88 ? 8.048 5.175 -2.528 1.00 93.50 88 GLY A CA 1
ATOM 704 C C . GLY A 1 88 ? 7.125 6.177 -3.213 1.00 93.50 88 GLY A C 1
ATOM 705 O O . GLY A 1 88 ? 6.799 7.180 -2.586 1.00 93.50 88 GLY A O 1
ATOM 706 N N . ARG A 1 89 ? 6.727 5.937 -4.469 1.00 92.50 89 ARG A N 1
ATOM 707 C CA . ARG A 1 89 ? 5.876 6.833 -5.256 1.00 92.50 89 ARG A CA 1
ATOM 708 C C . ARG A 1 89 ? 4.382 6.628 -4.996 1.00 92.50 89 ARG A C 1
ATOM 710 O O . ARG A 1 89 ? 3.962 5.557 -4.570 1.00 92.50 89 ARG A O 1
ATOM 717 N N . ASP A 1 90 ? 3.594 7.656 -5.303 1.00 91.06 90 ASP A N 1
ATOM 718 C CA . ASP A 1 90 ? 2.128 7.605 -5.443 1.00 91.06 90 ASP A CA 1
ATOM 719 C C . ASP A 1 90 ? 1.369 6.932 -4.281 1.00 91.06 90 ASP A C 1
ATOM 721 O O . ASP A 1 90 ? 0.328 6.290 -4.461 1.00 91.06 90 ASP A O 1
ATOM 725 N N . VAL A 1 91 ? 1.849 7.140 -3.051 1.00 94.06 91 VAL A N 1
ATOM 726 C CA . VAL A 1 91 ? 1.199 6.640 -1.834 1.00 94.06 91 VAL A CA 1
ATOM 727 C C . VAL A 1 91 ? -0.167 7.307 -1.697 1.00 94.06 91 VAL A C 1
ATOM 729 O O . VAL A 1 91 ? -0.274 8.516 -1.473 1.00 94.06 91 VAL A O 1
ATOM 732 N N . THR A 1 92 ? -1.230 6.521 -1.846 1.00 95.31 92 THR A N 1
ATOM 733 C CA . THR A 1 92 ? -2.598 7.035 -1.940 1.00 95.31 92 THR A CA 1
ATOM 734 C C . THR A 1 92 ? -3.337 6.802 -0.629 1.00 95.31 92 THR A C 1
ATOM 736 O O . THR A 1 92 ? -3.702 5.680 -0.299 1.00 95.31 92 THR A O 1
ATOM 739 N N . PHE A 1 93 ? -3.590 7.868 0.123 1.00 93.50 93 PHE A N 1
ATOM 740 C CA . PHE A 1 93 ? -4.397 7.831 1.338 1.00 93.50 93 PHE A CA 1
ATOM 741 C C . PHE A 1 93 ? -5.885 7.886 0.993 1.00 93.50 93 PHE A C 1
ATOM 743 O O . PHE A 1 93 ? -6.321 8.744 0.219 1.00 93.50 93 PHE A O 1
ATOM 750 N N . ILE A 1 94 ? -6.652 6.985 1.600 1.00 93.62 94 ILE A N 1
ATOM 751 C CA . ILE A 1 94 ? -8.089 6.811 1.408 1.00 93.62 94 ILE A CA 1
ATOM 752 C C . ILE A 1 94 ? -8.775 7.056 2.756 1.00 93.62 94 ILE A C 1
ATOM 754 O O . ILE A 1 94 ? -8.622 6.291 3.711 1.00 93.62 94 ILE A O 1
ATOM 758 N N . GLY A 1 95 ? -9.525 8.153 2.851 1.00 90.88 95 GLY A N 1
ATOM 759 C CA . GLY A 1 95 ? -10.115 8.581 4.117 1.00 90.88 95 GLY A CA 1
ATOM 760 C C . GLY A 1 95 ? -9.039 8.930 5.148 1.00 90.88 95 GLY A C 1
ATOM 761 O O . GLY A 1 95 ? -8.089 9.649 4.845 1.00 90.88 95 GLY A O 1
ATOM 762 N N . SER A 1 96 ? -9.205 8.452 6.382 1.00 89.94 96 SER A N 1
ATOM 763 C CA . SER A 1 96 ? -8.310 8.777 7.503 1.00 89.94 96 SER A CA 1
ATOM 764 C C . SER A 1 96 ? -7.342 7.666 7.904 1.00 89.94 96 SER A C 1
ATOM 766 O O . SER A 1 96 ? -6.422 7.943 8.670 1.00 89.94 96 SER A O 1
ATOM 768 N N . SER A 1 97 ? -7.562 6.430 7.449 1.00 92.38 97 SER A N 1
ATOM 769 C CA . SER A 1 97 ? -6.858 5.251 7.972 1.00 92.38 97 SER A CA 1
ATOM 770 C C . SER A 1 97 ? -6.500 4.195 6.930 1.00 92.38 97 SER A C 1
ATOM 772 O O . SER A 1 97 ? -5.828 3.235 7.283 1.00 92.38 97 SER A O 1
ATOM 774 N N . MET A 1 98 ? -6.906 4.339 5.667 1.00 95.00 98 MET A N 1
ATOM 775 C CA . MET A 1 98 ? -6.535 3.387 4.618 1.00 95.00 98 MET A CA 1
ATOM 776 C C . MET A 1 98 ? -5.483 3.974 3.683 1.00 95.00 98 MET A C 1
ATOM 778 O O . MET A 1 98 ? -5.469 5.177 3.410 1.00 95.00 98 MET A O 1
ATOM 782 N N . VAL A 1 99 ? -4.601 3.114 3.179 1.00 95.88 99 VAL A N 1
ATOM 783 C CA . VAL A 1 99 ? -3.542 3.479 2.234 1.00 95.88 99 VAL A CA 1
ATOM 784 C C . VAL A 1 99 ? -3.475 2.448 1.118 1.00 95.88 99 VAL A C 1
ATOM 786 O O . VAL A 1 99 ? -3.413 1.252 1.377 1.00 95.88 99 VAL A O 1
ATOM 789 N N . MET A 1 100 ? -3.455 2.917 -0.122 1.00 97.56 100 MET A N 1
ATOM 790 C CA . MET A 1 100 ? -3.141 2.129 -1.305 1.00 97.56 100 MET A CA 1
ATOM 791 C C . MET A 1 100 ? -1.697 2.409 -1.727 1.00 97.56 100 MET A C 1
ATOM 793 O O . MET A 1 100 ? -1.297 3.570 -1.850 1.00 97.56 100 MET A O 1
ATOM 797 N N . VAL A 1 101 ? -0.926 1.343 -1.940 1.00 97.38 101 VAL A N 1
ATOM 798 C CA . VAL A 1 101 ? 0.492 1.406 -2.325 1.00 97.38 101 VAL A CA 1
ATOM 799 C C . VAL A 1 101 ? 0.818 0.380 -3.400 1.00 97.38 101 VAL A C 1
ATOM 801 O O . VAL A 1 101 ? 0.217 -0.694 -3.459 1.00 97.38 101 VAL A O 1
ATOM 804 N N . GLU A 1 102 ? 1.822 0.690 -4.210 1.00 97.06 102 GLU A N 1
ATOM 805 C CA . GLU A 1 102 ? 2.468 -0.290 -5.074 1.00 97.06 102 GLU A CA 1
ATOM 806 C C . GLU A 1 102 ? 3.512 -1.065 -4.276 1.00 97.06 102 GLU A C 1
ATOM 808 O O . GLU A 1 102 ? 4.369 -0.482 -3.609 1.00 97.06 102 GLU A O 1
ATOM 813 N N . SER A 1 103 ? 3.444 -2.387 -4.344 1.00 97.19 103 SER A N 1
ATOM 814 C CA . SER A 1 103 ? 4.255 -3.287 -3.538 1.00 97.19 103 SER A CA 1
ATOM 815 C C . SER A 1 103 ? 5.003 -4.303 -4.382 1.00 97.19 103 SER A C 1
ATOM 817 O O . SER A 1 103 ? 4.600 -4.642 -5.494 1.00 97.19 103 SER A O 1
ATOM 819 N N . VAL A 1 104 ? 6.087 -4.809 -3.808 1.00 97.12 104 VAL A N 1
ATOM 820 C CA . VAL A 1 104 ? 6.897 -5.901 -4.344 1.00 97.12 104 VAL A CA 1
ATOM 821 C C . VAL A 1 104 ? 7.326 -6.810 -3.203 1.00 97.12 104 VAL A C 1
ATOM 823 O O . VAL A 1 104 ? 7.407 -6.410 -2.034 1.00 97.12 104 VAL A O 1
ATOM 826 N N . ARG A 1 105 ? 7.664 -8.058 -3.525 1.00 96.38 105 ARG A N 1
ATOM 827 C CA . ARG A 1 105 ? 8.255 -8.958 -2.526 1.00 96.38 105 ARG A CA 1
ATOM 828 C C . ARG A 1 105 ? 9.594 -8.387 -2.065 1.00 96.38 105 ARG A C 1
ATOM 830 O O . ARG A 1 105 ? 10.330 -7.791 -2.854 1.00 96.38 105 ARG A O 1
ATOM 837 N N . CYS A 1 106 ? 9.953 -8.618 -0.804 1.00 95.00 106 CYS A N 1
ATOM 838 C CA . CYS A 1 106 ? 11.248 -8.168 -0.303 1.00 95.00 106 CYS A CA 1
ATOM 839 C C . CYS A 1 106 ? 12.391 -8.664 -1.200 1.00 95.00 106 CYS A C 1
ATOM 841 O O . CYS A 1 106 ? 12.424 -9.838 -1.579 1.00 95.00 106 CYS A O 1
ATOM 843 N N . LYS A 1 107 ? 13.374 -7.793 -1.453 1.00 93.94 107 LYS A N 1
ATOM 844 C CA . LYS A 1 107 ? 14.553 -8.059 -2.302 1.00 93.94 107 LYS A CA 1
ATOM 845 C C . LYS A 1 107 ? 14.229 -8.284 -3.779 1.00 93.94 107 LYS A C 1
ATOM 847 O O . LYS A 1 107 ? 15.044 -8.859 -4.497 1.00 93.94 107 LYS A O 1
ATOM 852 N N . THR A 1 108 ? 13.060 -7.838 -4.217 1.00 94.19 108 THR A N 1
ATOM 853 C CA . THR A 1 108 ? 12.651 -7.819 -5.622 1.00 94.19 108 THR A CA 1
ATOM 854 C C . THR A 1 108 ? 12.167 -6.418 -5.986 1.00 94.19 108 THR A C 1
ATOM 856 O O . THR A 1 108 ? 12.016 -5.566 -5.112 1.00 94.19 108 THR A O 1
ATOM 859 N N . TRP A 1 109 ? 11.942 -6.190 -7.274 1.00 93.62 109 TRP A N 1
ATOM 860 C CA . TRP A 1 109 ? 11.301 -4.995 -7.828 1.00 93.62 109 TRP A CA 1
ATOM 861 C C . TRP A 1 109 ? 10.190 -5.370 -8.828 1.00 93.62 109 TRP A C 1
ATOM 863 O O . TRP A 1 109 ? 9.632 -4.509 -9.486 1.00 93.62 109 TRP A O 1
ATOM 873 N N . ASP A 1 110 ? 9.900 -6.661 -8.993 1.00 91.62 110 ASP A N 1
ATOM 874 C CA . ASP A 1 110 ? 8.901 -7.199 -9.920 1.00 91.62 110 ASP A CA 1
ATOM 875 C C . ASP A 1 110 ? 8.524 -8.628 -9.463 1.00 91.62 110 ASP A C 1
ATOM 877 O O . ASP A 1 110 ? 9.404 -9.336 -8.946 1.00 91.62 110 ASP A O 1
ATOM 881 N N . PRO A 1 111 ? 7.263 -9.082 -9.613 1.00 93.56 111 PRO A N 1
ATOM 882 C CA . PRO A 1 111 ? 6.094 -8.339 -10.099 1.00 93.56 111 PRO A CA 1
ATOM 883 C C . PRO A 1 111 ? 5.605 -7.273 -9.114 1.00 93.56 111 PRO A C 1
ATOM 885 O O . PRO A 1 111 ? 5.778 -7.417 -7.900 1.00 93.56 111 PRO A O 1
ATOM 888 N N . ILE A 1 112 ? 4.990 -6.218 -9.655 1.00 94.50 112 ILE A N 1
ATOM 889 C CA . ILE A 1 112 ? 4.324 -5.163 -8.881 1.00 94.50 112 ILE A CA 1
ATOM 890 C C . ILE A 1 112 ? 2.886 -5.593 -8.583 1.00 94.50 112 ILE A C 1
ATOM 892 O O . ILE A 1 112 ? 2.160 -6.020 -9.478 1.00 94.50 112 ILE A O 1
ATOM 896 N N . GLU A 1 113 ? 2.466 -5.439 -7.332 1.00 95.56 113 GLU A N 1
ATOM 897 C CA . GLU A 1 113 ? 1.091 -5.675 -6.889 1.00 95.56 113 GLU A CA 1
ATOM 898 C C . GLU A 1 113 ? 0.582 -4.473 -6.096 1.00 95.56 113 GLU A C 1
ATOM 900 O O . GLU A 1 113 ? 1.322 -3.886 -5.301 1.00 95.56 113 GLU A O 1
ATOM 905 N N . THR A 1 114 ? -0.698 -4.138 -6.236 1.00 97.56 114 THR A N 1
ATOM 906 C CA . THR A 1 114 ? -1.323 -3.122 -5.385 1.00 97.56 114 THR A CA 1
ATOM 907 C C . THR A 1 114 ? -1.753 -3.724 -4.057 1.00 97.56 114 THR A C 1
ATOM 909 O O . THR A 1 114 ? -2.488 -4.713 -4.018 1.00 97.56 114 THR A O 1
ATOM 912 N N . MET A 1 115 ? -1.334 -3.092 -2.963 1.00 98.06 115 MET A N 1
ATOM 913 C CA . MET A 1 115 ? -1.756 -3.429 -1.605 1.00 98.06 115 MET A CA 1
ATOM 914 C C . MET A 1 115 ? -2.659 -2.332 -1.059 1.00 98.06 115 MET A C 1
ATOM 916 O O . MET A 1 115 ? -2.367 -1.145 -1.216 1.00 98.06 115 MET A O 1
ATOM 920 N N . ILE A 1 116 ? -3.723 -2.739 -0.371 1.00 98.00 116 ILE A N 1
ATOM 921 C CA . ILE A 1 116 ? -4.518 -1.869 0.495 1.00 98.00 116 ILE A CA 1
ATOM 922 C C . ILE A 1 116 ? -4.131 -2.179 1.937 1.00 98.00 116 ILE A C 1
ATOM 924 O O . ILE A 1 116 ? -4.123 -3.339 2.336 1.00 98.00 116 ILE A O 1
ATOM 928 N N . ILE A 1 117 ? -3.802 -1.157 2.716 1.00 98.12 117 ILE A N 1
ATOM 929 C CA . ILE A 1 117 ? -3.407 -1.263 4.120 1.00 98.12 117 ILE A CA 1
ATOM 930 C C . ILE A 1 117 ? -4.421 -0.480 4.945 1.00 98.12 117 ILE A C 1
ATOM 932 O O . ILE A 1 117 ? -4.619 0.710 4.708 1.00 98.12 117 ILE A O 1
ATOM 936 N N . ASP A 1 118 ? -5.036 -1.133 5.924 1.00 97.00 118 ASP A N 1
ATOM 937 C CA . ASP A 1 118 ? -5.826 -0.486 6.964 1.00 97.00 118 ASP A CA 1
ATOM 938 C C . ASP A 1 118 ? -4.938 -0.265 8.195 1.00 97.00 118 ASP A C 1
ATOM 940 O O . ASP A 1 118 ? -4.552 -1.198 8.906 1.00 97.00 118 ASP A O 1
ATOM 944 N N . LEU A 1 119 ? -4.584 0.997 8.422 1.00 96.25 119 LEU A N 1
ATOM 945 C CA . LEU A 1 119 ? -3.704 1.438 9.500 1.00 96.25 119 LEU A CA 1
ATOM 946 C C . LEU A 1 119 ? -4.371 1.353 10.881 1.00 96.25 119 LEU A C 1
ATOM 948 O O . LEU A 1 119 ? -3.675 1.242 11.896 1.00 96.25 119 LEU A O 1
ATOM 952 N N . GLU A 1 120 ? -5.703 1.437 10.926 1.00 95.19 120 GLU A N 1
ATOM 95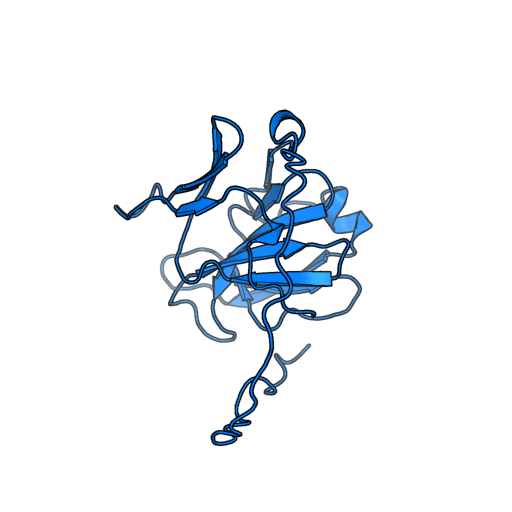3 C CA . GLU A 1 120 ? -6.470 1.374 12.171 1.00 95.19 120 GLU A CA 1
ATOM 954 C C . GLU A 1 120 ? -6.529 -0.065 12.674 1.00 95.19 120 GLU A C 1
ATOM 956 O O . GLU A 1 120 ? -6.193 -0.334 13.827 1.00 95.19 120 GLU A O 1
ATOM 961 N N . ASN A 1 121 ? -6.890 -0.983 11.775 1.00 95.75 121 ASN A N 1
ATOM 962 C CA . ASN A 1 121 ? -7.077 -2.397 12.092 1.00 95.75 121 ASN A CA 1
ATOM 963 C C . ASN A 1 121 ? -5.792 -3.234 11.970 1.00 95.75 121 ASN A C 1
ATOM 965 O O . ASN A 1 121 ? -5.811 -4.418 12.293 1.00 95.75 121 ASN A O 1
ATOM 969 N N . GLU A 1 122 ? -4.682 -2.632 11.528 1.00 96.38 122 GLU A N 1
ATOM 970 C CA . GLU A 1 122 ? -3.378 -3.292 11.356 1.00 96.38 122 GLU A CA 1
ATOM 971 C C . GLU A 1 122 ? -3.462 -4.533 10.449 1.00 96.38 122 GLU A C 1
ATOM 973 O O . GLU A 1 122 ? -2.877 -5.589 10.713 1.00 96.38 122 GLU A O 1
ATOM 978 N N . VAL A 1 123 ? -4.211 -4.388 9.352 1.00 97.56 123 VAL A N 1
ATOM 979 C CA . VAL A 1 123 ? -4.388 -5.411 8.317 1.00 97.56 123 VAL A CA 1
ATOM 980 C C . VAL A 1 123 ? -4.035 -4.868 6.935 1.00 97.56 123 VAL A C 1
ATOM 982 O O . VAL A 1 123 ? -4.079 -3.666 6.687 1.00 97.56 123 VAL A O 1
ATOM 985 N N . TYR A 1 124 ? -3.694 -5.759 6.012 1.00 98.44 124 TYR A N 1
ATOM 986 C CA . TYR A 1 124 ? -3.499 -5.441 4.601 1.00 98.44 124 TYR A CA 1
ATOM 987 C C . TYR A 1 124 ? -4.175 -6.480 3.705 1.00 98.44 124 TYR A C 1
ATOM 989 O O . TYR A 1 124 ? -4.443 -7.600 4.135 1.00 98.44 124 TYR A O 1
ATOM 997 N N . ALA A 1 125 ? -4.425 -6.118 2.452 1.00 98.12 125 ALA A N 1
ATOM 998 C CA . ALA A 1 125 ? -4.956 -7.002 1.427 1.00 98.12 125 ALA A CA 1
ATOM 999 C C . ALA A 1 125 ? -4.255 -6.748 0.086 1.00 98.12 125 ALA A C 1
ATOM 1001 O O . ALA A 1 125 ? -4.084 -5.600 -0.326 1.00 98.12 125 ALA A O 1
ATOM 1002 N N . SER A 1 126 ? -3.879 -7.826 -0.608 1.00 97.00 126 SER A N 1
ATOM 1003 C CA . SER A 1 126 ? -3.345 -7.752 -1.974 1.00 97.00 126 SER A CA 1
ATOM 1004 C C . SER A 1 126 ? -4.480 -7.729 -2.993 1.00 97.00 126 SER A C 1
ATOM 1006 O O . SER A 1 126 ? -5.411 -8.542 -2.938 1.00 97.00 126 SER A O 1
ATOM 1008 N N . LEU A 1 127 ? -4.374 -6.838 -3.979 1.00 96.31 127 LEU A N 1
ATOM 1009 C CA . LEU A 1 127 ? 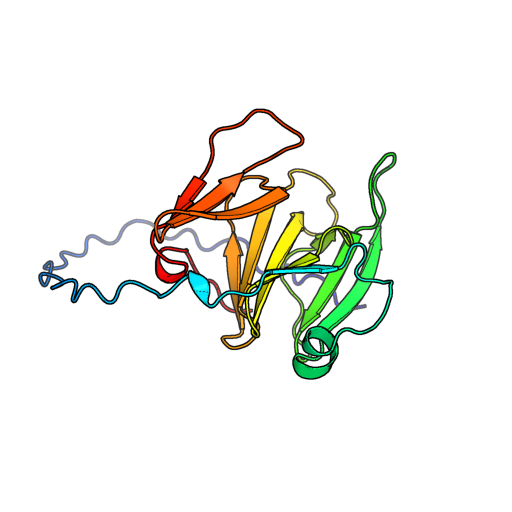-5.230 -6.864 -5.160 1.00 96.31 127 LEU A CA 1
ATOM 1010 C C . LEU A 1 127 ? -4.745 -7.859 -6.227 1.00 96.31 127 LEU A C 1
ATOM 1012 O O . LEU A 1 127 ? -5.444 -8.029 -7.225 1.00 96.31 127 LEU A O 1
ATOM 1016 N N . LYS A 1 128 ? -3.611 -8.541 -6.003 1.00 94.06 128 LYS A N 1
ATOM 1017 C CA . LYS A 1 128 ? -2.966 -9.554 -6.869 1.00 94.06 128 LYS A CA 1
ATOM 1018 C C . LYS A 1 128 ? -2.484 -9.037 -8.233 1.00 94.06 128 LYS A C 1
ATOM 1020 O O . LYS A 1 128 ? -1.692 -9.706 -8.880 1.00 94.06 128 LYS A O 1
ATOM 1025 N N . GLU A 1 129 ? -2.923 -7.849 -8.626 1.00 94.69 129 GLU A N 1
ATOM 1026 C CA . GLU A 1 129 ? -2.577 -7.148 -9.858 1.00 94.69 129 GLU A CA 1
ATOM 1027 C C . GLU A 1 129 ? -2.122 -5.716 -9.539 1.00 94.69 129 GLU A C 1
ATOM 1029 O O . GLU A 1 129 ? -2.322 -5.209 -8.427 1.00 94.69 129 GLU A O 1
ATOM 1034 N N . TRP A 1 130 ? -1.520 -5.052 -10.525 1.00 95.56 130 TRP A N 1
ATOM 1035 C CA . TRP A 1 130 ? -1.035 -3.679 -10.409 1.00 95.56 130 TRP A CA 1
ATOM 1036 C C . TRP A 1 130 ? -2.103 -2.672 -10.853 1.00 95.56 130 TRP A C 1
ATOM 1038 O O . TRP A 1 130 ? -2.417 -2.559 -12.032 1.00 95.56 130 TRP A O 1
ATOM 1048 N N . TYR A 1 131 ? -2.628 -1.897 -9.912 1.00 96.25 131 TYR A N 1
ATOM 1049 C CA . TYR A 1 131 ? -3.530 -0.762 -10.118 1.00 96.25 131 TYR A CA 1
ATOM 1050 C C . TYR A 1 131 ? -2.881 0.534 -9.620 1.00 96.25 131 TYR A C 1
ATOM 1052 O O . TYR A 1 131 ? -2.416 0.603 -8.481 1.00 96.25 131 TYR A O 1
ATOM 1060 N N . THR A 1 132 ? -2.892 1.570 -10.457 1.00 94.31 132 THR A N 1
ATOM 1061 C CA . THR A 1 132 ? -2.274 2.881 -10.175 1.00 94.31 132 THR A CA 1
ATOM 1062 C C . THR A 1 132 ? -3.271 3.895 -9.619 1.00 94.31 132 THR A C 1
ATOM 1064 O O . THR A 1 132 ? -2.891 4.906 -9.021 1.00 94.31 132 THR A O 1
ATOM 1067 N N . ASP A 1 133 ? -4.568 3.642 -9.815 1.00 93.94 133 ASP A N 1
ATOM 1068 C CA . ASP A 1 133 ? -5.622 4.600 -9.515 1.00 93.94 133 ASP A CA 1
ATOM 1069 C C . ASP A 1 133 ? -6.847 3.944 -8.900 1.00 93.94 133 ASP A C 1
ATOM 1071 O O . ASP A 1 133 ? -7.234 2.830 -9.256 1.00 93.94 133 ASP A O 1
ATOM 1075 N N . ILE A 1 134 ? -7.473 4.703 -8.005 1.00 94.81 134 ILE A N 1
ATOM 1076 C CA . ILE A 1 134 ? -8.720 4.377 -7.328 1.00 94.81 134 ILE A CA 1
ATOM 1077 C C . ILE A 1 134 ? -9.711 5.522 -7.539 1.00 94.81 134 ILE A C 1
ATOM 1079 O O . ILE A 1 134 ? -9.351 6.699 -7.449 1.00 94.81 134 ILE A O 1
ATOM 1083 N N . SER A 1 135 ? -10.965 5.175 -7.806 1.00 92.19 135 SER A N 1
ATOM 1084 C CA . SER A 1 135 ? -12.076 6.122 -7.891 1.00 92.19 135 SER A CA 1
ATOM 1085 C C . SER A 1 135 ? -13.342 5.535 -7.280 1.00 92.19 135 SER A C 1
ATOM 1087 O O . SER A 1 135 ? -13.490 4.318 -7.189 1.00 92.19 135 SER A O 1
ATOM 1089 N N . PHE A 1 136 ? -14.251 6.411 -6.868 1.00 90.50 136 PHE A N 1
ATOM 1090 C CA . PHE A 1 136 ? -15.547 6.037 -6.319 1.00 90.50 136 PHE A CA 1
ATOM 1091 C C . PHE A 1 136 ? -16.636 6.493 -7.289 1.00 90.50 136 PHE A C 1
ATOM 1093 O O . PHE A 1 136 ? -16.820 7.695 -7.484 1.00 90.50 136 PHE A O 1
ATOM 1100 N N . ILE A 1 137 ? -17.309 5.540 -7.935 1.00 86.75 137 ILE A N 1
ATOM 1101 C CA . ILE A 1 137 ? -18.316 5.787 -8.978 1.00 86.75 137 ILE A CA 1
ATOM 1102 C C . ILE A 1 137 ? -19.537 4.933 -8.656 1.00 86.75 137 ILE A C 1
ATOM 1104 O O . ILE A 1 137 ? -19.391 3.747 -8.382 1.00 86.75 137 ILE A O 1
ATOM 1108 N N . ASP A 1 138 ? -20.733 5.525 -8.655 1.00 85.94 138 ASP A N 1
ATOM 1109 C CA . ASP A 1 138 ? -22.004 4.817 -8.433 1.00 85.94 138 ASP A CA 1
ATOM 1110 C C . ASP A 1 138 ? -21.995 3.882 -7.203 1.00 85.94 138 ASP A C 1
ATOM 1112 O O . ASP A 1 138 ? -22.457 2.742 -7.261 1.00 85.94 138 ASP A O 1
ATOM 1116 N N . ASN A 1 139 ? -21.444 4.360 -6.079 1.00 84.25 139 ASN A N 1
ATOM 1117 C CA . ASN A 1 139 ? -21.255 3.592 -4.838 1.00 84.25 139 ASN A CA 1
ATOM 1118 C C . ASN A 1 139 ? -20.439 2.298 -5.002 1.00 84.25 139 ASN A C 1
ATOM 1120 O O . ASN A 1 139 ? -20.611 1.348 -4.239 1.00 84.25 139 ASN A O 1
ATOM 1124 N N . GLN A 1 140 ? -19.530 2.270 -5.969 1.00 90.06 140 GLN A N 1
ATOM 1125 C CA . GLN A 1 140 ? -18.546 1.215 -6.150 1.00 90.06 140 GLN A CA 1
ATOM 1126 C C . GLN A 1 140 ? -17.138 1.798 -6.110 1.00 90.06 140 GLN A C 1
ATOM 1128 O O . GLN A 1 140 ? -16.903 2.978 -6.386 1.00 90.06 140 GLN A O 1
ATOM 1133 N N . ILE A 1 141 ? -16.197 0.941 -5.743 1.00 93.06 141 ILE A N 1
ATOM 1134 C CA . ILE A 1 141 ? -14.772 1.223 -5.744 1.00 93.06 141 ILE A CA 1
ATOM 1135 C C . ILE A 1 141 ? -14.221 0.685 -7.056 1.00 93.06 141 ILE A C 1
ATOM 1137 O O . ILE A 1 141 ? -14.233 -0.526 -7.279 1.00 93.06 141 ILE A O 1
ATOM 1141 N N . GLU A 1 142 ? -13.731 1.570 -7.914 1.00 94.50 142 GLU A N 1
ATOM 1142 C CA . GLU A 1 142 ? -13.057 1.183 -9.148 1.00 94.50 142 GLU A CA 1
ATOM 1143 C C . GLU A 1 142 ? -11.550 1.357 -9.009 1.00 94.50 142 GLU A C 1
ATOM 1145 O O . GLU A 1 142 ? -11.063 2.457 -8.738 1.00 94.50 142 GLU A O 1
ATOM 1150 N N . PHE A 1 143 ? -10.819 0.280 -9.273 1.00 95.50 143 PHE A N 1
ATOM 1151 C CA . PHE A 1 143 ? -9.379 0.281 -9.462 1.00 95.50 143 PHE A CA 1
ATOM 1152 C C . PHE A 1 143 ? -9.060 0.179 -10.948 1.00 95.50 143 PHE A C 1
ATOM 1154 O O . PHE A 1 143 ? -9.628 -0.644 -11.673 1.00 95.50 143 PHE A O 1
ATOM 1161 N N . SER A 1 144 ? -8.127 1.008 -11.398 1.00 94.81 144 SER A N 1
ATOM 1162 C CA . SER A 1 144 ? -7.672 1.031 -12.785 1.00 94.81 144 SER A CA 1
ATOM 1163 C C . SER A 1 144 ? -6.160 1.180 -12.854 1.00 94.81 144 SER A C 1
ATOM 1165 O O . SER A 1 144 ? -5.514 1.584 -11.884 1.00 94.81 144 SER A O 1
ATOM 1167 N N . ASN A 1 145 ? -5.599 0.833 -14.005 1.00 93.94 145 ASN A N 1
ATOM 1168 C CA . ASN A 1 145 ? -4.207 1.095 -14.315 1.00 93.94 145 ASN A CA 1
ATOM 1169 C C . ASN A 1 145 ? -4.146 2.044 -15.516 1.00 93.94 145 ASN A C 1
ATOM 1171 O O . ASN A 1 145 ? -4.733 1.764 -16.560 1.00 93.94 145 ASN A O 1
ATOM 1175 N N . GLN A 1 146 ? -3.480 3.187 -15.349 1.00 86.19 146 GLN A N 1
ATOM 1176 C CA . GLN A 1 146 ? -3.309 4.179 -16.419 1.00 86.19 146 GLN A CA 1
ATOM 1177 C C . GLN A 1 146 ? -2.052 3.939 -17.267 1.00 86.19 146 GLN A C 1
ATOM 1179 O O . GLN A 1 146 ? -1.901 4.543 -18.328 1.00 86.19 146 GLN A O 1
ATOM 1184 N N . VAL A 1 147 ? -1.146 3.075 -16.808 1.00 84.56 147 VAL A N 1
ATOM 1185 C CA . VAL A 1 147 ? 0.154 2.797 -17.434 1.00 84.56 147 VAL A CA 1
ATOM 1186 C C . VAL A 1 147 ? 0.069 1.598 -18.375 1.00 84.56 147 VAL A C 1
ATOM 1188 O O . VAL A 1 147 ? 0.633 1.626 -19.469 1.00 84.56 147 VAL A O 1
ATOM 1191 N N . VAL A 1 148 ? -0.647 0.551 -17.969 1.00 84.81 148 VAL A N 1
ATOM 1192 C CA . VAL A 1 148 ? -0.858 -0.662 -18.764 1.00 84.81 148 VAL A CA 1
ATOM 1193 C C . VAL A 1 148 ? -2.342 -0.881 -19.030 1.00 84.81 148 VAL A C 1
ATOM 1195 O O . VAL A 1 148 ? -3.190 -0.647 -18.174 1.00 84.81 148 VAL A O 1
ATOM 1198 N N . ASN A 1 149 ? -2.663 -1.343 -20.238 1.00 85.62 149 ASN A N 1
ATOM 1199 C CA . ASN A 1 149 ? -4.039 -1.644 -20.610 1.00 85.62 149 ASN A CA 1
ATOM 1200 C C . ASN A 1 149 ? -4.466 -2.977 -19.980 1.00 85.62 149 ASN A C 1
ATOM 1202 O O . ASN A 1 149 ? -4.051 -4.039 -20.445 1.00 85.62 149 ASN A O 1
ATOM 1206 N N . MET A 1 150 ? -5.283 -2.909 -18.934 1.00 89.88 150 MET A N 1
ATOM 1207 C CA . MET A 1 150 ? -5.843 -4.068 -18.241 1.00 89.88 150 MET A CA 1
ATOM 1208 C C . MET A 1 150 ? -7.280 -3.798 -17.798 1.00 89.88 150 MET A C 1
ATOM 1210 O O . MET A 1 150 ? -7.726 -2.648 -17.747 1.00 89.88 150 MET A O 1
ATOM 1214 N N . ASP A 1 151 ? -7.993 -4.864 -17.445 1.00 89.88 151 ASP A N 1
ATOM 1215 C CA . ASP A 1 151 ? -9.355 -4.752 -16.944 1.00 89.88 151 ASP A CA 1
ATOM 1216 C C . ASP A 1 151 ? -9.395 -4.024 -15.596 1.00 89.88 151 ASP A C 1
ATOM 1218 O O . ASP A 1 151 ? -8.580 -4.256 -14.694 1.00 89.88 151 ASP A O 1
ATOM 1222 N N . LYS A 1 152 ? -10.391 -3.148 -15.448 1.00 92.88 152 LYS A N 1
ATOM 1223 C CA . LYS A 1 152 ? -10.700 -2.520 -14.165 1.00 92.88 152 LYS A CA 1
ATOM 1224 C C . LYS A 1 152 ? -11.137 -3.577 -13.157 1.00 92.88 152 LYS A C 1
ATOM 1226 O O . LYS A 1 152 ? -11.849 -4.521 -13.501 1.00 92.88 152 LYS A O 1
ATOM 1231 N N . ARG A 1 153 ? -10.805 -3.356 -11.888 1.00 94.56 153 ARG A N 1
ATOM 1232 C CA . ARG A 1 153 ? -11.374 -4.124 -10.778 1.00 94.56 153 ARG A CA 1
ATOM 1233 C C . ARG A 1 153 ? -12.406 -3.286 -10.051 1.00 94.56 153 ARG A C 1
ATOM 1235 O O . ARG A 1 153 ? -12.134 -2.150 -9.686 1.00 94.56 153 ARG A O 1
ATOM 1242 N N . ILE A 1 154 ? -13.576 -3.870 -9.834 1.00 93.81 154 ILE A N 1
ATOM 1243 C CA . ILE A 1 154 ? -14.717 -3.204 -9.212 1.00 93.81 154 ILE A CA 1
ATOM 1244 C C . ILE A 1 154 ? -15.058 -3.946 -7.921 1.00 93.81 154 ILE A C 1
ATOM 1246 O O . ILE A 1 154 ? -15.197 -5.170 -7.938 1.00 93.81 154 ILE A O 1
ATOM 1250 N N . LEU A 1 155 ? -15.164 -3.216 -6.812 1.00 91.88 155 LEU A N 1
ATOM 1251 C CA . LEU A 1 155 ? -15.605 -3.736 -5.517 1.00 91.88 155 LEU A CA 1
ATOM 1252 C C . LEU A 1 155 ? -16.824 -2.953 -5.032 1.00 91.88 155 LEU A C 1
ATOM 1254 O O . LEU A 1 155 ? -16.908 -1.742 -5.231 1.00 91.88 155 LEU A O 1
ATOM 1258 N N . ASN A 1 156 ? -17.734 -3.632 -4.336 1.00 89.62 156 ASN A N 1
ATOM 1259 C CA . ASN A 1 156 ? -18.831 -2.951 -3.645 1.00 89.62 156 ASN A CA 1
ATOM 1260 C C . ASN A 1 156 ? -18.347 -2.365 -2.316 1.00 89.62 156 ASN A C 1
ATOM 1262 O O . ASN A 1 156 ? -18.788 -1.292 -1.907 1.00 89.62 156 ASN A O 1
ATOM 1266 N N . ASN A 1 157 ? -17.441 -3.076 -1.638 1.00 89.62 157 ASN A N 1
ATOM 1267 C CA . ASN A 1 157 ? -16.891 -2.675 -0.353 1.00 89.62 157 ASN A CA 1
ATOM 1268 C C . ASN A 1 157 ? -15.432 -3.156 -0.196 1.00 89.62 157 ASN A C 1
ATOM 1270 O O . ASN A 1 157 ? -15.034 -4.182 -0.740 1.00 89.62 157 ASN A O 1
ATOM 1274 N N . PHE A 1 158 ? -14.640 -2.440 0.604 1.00 91.50 158 PHE A N 1
ATOM 1275 C CA . PHE A 1 158 ? -13.345 -2.895 1.110 1.00 91.50 158 PHE A CA 1
ATOM 1276 C C . PHE A 1 158 ? -13.455 -4.161 1.980 1.00 91.50 158 PHE A C 1
ATOM 1278 O O . PHE A 1 158 ? -12.504 -4.935 2.047 1.00 91.50 158 PHE A O 1
ATOM 1285 N N . GLU A 1 159 ? -14.606 -4.419 2.611 1.00 89.75 159 GLU A N 1
ATOM 1286 C CA . GLU A 1 159 ? -14.862 -5.671 3.350 1.00 89.75 159 GLU A CA 1
ATOM 1287 C C . GLU A 1 159 ? -14.780 -6.928 2.469 1.00 89.75 159 GLU A C 1
ATOM 1289 O O . GLU A 1 159 ? -14.522 -8.011 2.988 1.00 89.75 159 GLU A O 1
ATOM 1294 N N . ASP A 1 160 ? -14.931 -6.790 1.146 1.00 90.38 160 ASP A N 1
ATOM 1295 C CA . ASP A 1 160 ? -14.834 -7.904 0.192 1.00 90.38 160 ASP A CA 1
ATOM 1296 C C . ASP A 1 160 ? -13.376 -8.353 -0.061 1.00 90.38 160 ASP A C 1
ATOM 1298 O O . ASP A 1 160 ? -13.125 -9.281 -0.836 1.00 90.38 160 ASP A O 1
ATOM 1302 N N . LEU A 1 161 ? -12.391 -7.681 0.547 1.00 94.69 161 LEU A N 1
ATOM 1303 C CA . LEU A 1 161 ? -10.974 -8.012 0.420 1.00 94.69 161 LEU A CA 1
ATOM 1304 C C . LEU A 1 161 ? -10.534 -9.127 1.384 1.00 94.69 161 LEU A C 1
ATOM 1306 O O . LEU A 1 161 ? -11.031 -9.274 2.498 1.00 94.69 161 LEU A O 1
ATOM 1310 N N . GLU A 1 162 ? -9.530 -9.898 0.960 1.00 96.44 162 GLU A N 1
ATOM 1311 C CA . GLU A 1 162 ? -8.868 -10.910 1.792 1.00 96.44 162 GLU A CA 1
ATOM 1312 C C . GLU A 1 162 ? -7.845 -10.230 2.720 1.00 96.44 162 GLU A C 1
ATOM 1314 O O . GLU A 1 162 ? -6.685 -10.039 2.350 1.00 96.44 162 GLU A O 1
ATOM 1319 N N . TRP A 1 163 ? -8.284 -9.840 3.919 1.00 97.44 163 TRP A N 1
ATOM 1320 C CA . TRP A 1 163 ? -7.462 -9.130 4.906 1.00 97.44 163 TRP A CA 1
ATOM 1321 C C . TRP A 1 163 ? -6.527 -10.049 5.707 1.00 97.44 163 TRP A C 1
ATOM 1323 O O . TRP A 1 163 ? -6.932 -11.104 6.198 1.00 97.44 163 TRP A O 1
ATOM 1333 N N . ILE A 1 164 ? -5.281 -9.608 5.897 1.00 97.00 164 ILE A N 1
ATOM 1334 C CA . ILE A 1 164 ? -4.219 -10.301 6.637 1.00 97.00 164 ILE A CA 1
ATOM 1335 C C . ILE A 1 164 ? -3.610 -9.340 7.664 1.00 97.00 164 ILE A C 1
ATOM 1337 O O . ILE A 1 164 ? -3.235 -8.223 7.323 1.00 97.00 164 ILE A O 1
ATOM 1341 N N . SER A 1 165 ? -3.476 -9.774 8.917 1.00 95.50 165 SER A N 1
ATOM 1342 C CA . SER A 1 165 ? -2.837 -8.989 9.985 1.00 95.50 165 SER A CA 1
ATOM 1343 C C . SER A 1 165 ? -1.320 -8.893 9.821 1.00 95.50 165 SER A C 1
ATOM 1345 O O . SER A 1 165 ? -0.693 -9.873 9.401 1.00 95.50 165 SER A O 1
ATOM 1347 N N . PHE A 1 166 ? -0.731 -7.775 10.251 1.00 89.62 166 PHE A N 1
ATOM 1348 C CA . PHE A 1 166 ? 0.722 -7.578 10.316 1.00 89.62 166 PHE A CA 1
ATOM 1349 C C . PHE A 1 166 ? 1.244 -7.201 11.717 1.00 89.62 166 PHE A C 1
ATOM 1351 O O . PHE A 1 166 ? 0.461 -6.801 12.618 1.00 89.62 166 PHE A O 1
#

Sequence (166 aa):
MIKCTKEALAKDGGPSKGFFVVPGIKNNGVFMNLENYKISKLPYIENRSNEIMERYEIRAQYETEPPHGDAIYSISIKGKALPFWIYGRDVTFIGSSMVMVESVRCKTWDPIETMIIDLENEVYASLKEWYTDISFIDNQIEFSNQVVNMDKRILNNFEDLEWISF